Protein AF-A0A1J5SMT1-F1 (afdb_monomer_lite)

Structure (mmCIF, N/CA/C/O backbone):
data_AF-A0A1J5SMT1-F1
#
_entry.id   AF-A0A1J5SMT1-F1
#
loop_
_atom_site.group_PDB
_atom_site.id
_atom_site.type_symbol
_atom_site.label_atom_id
_atom_site.label_alt_id
_atom_site.label_comp_id
_atom_site.label_asym_id
_atom_site.label_entity_id
_atom_site.label_seq_id
_atom_site.pdbx_PDB_ins_code
_atom_site.Cartn_x
_atom_site.Cartn_y
_atom_site.Cartn_z
_atom_site.occupancy
_atom_site.B_iso_or_equiv
_atom_site.auth_seq_id
_atom_site.auth_comp_id
_atom_site.auth_asym_id
_atom_site.auth_atom_id
_atom_site.pdbx_PDB_model_num
ATOM 1 N N . MET A 1 1 ? -8.846 51.492 -45.172 1.00 43.94 1 MET A N 1
ATOM 2 C CA . MET A 1 1 ? -7.908 50.433 -44.740 1.00 43.94 1 MET A CA 1
ATOM 3 C C . MET A 1 1 ? -8.032 50.284 -43.232 1.00 43.94 1 MET A C 1
ATOM 5 O O . MET A 1 1 ? -7.518 51.117 -42.501 1.00 43.94 1 MET A O 1
ATOM 9 N N . THR A 1 2 ? -8.807 49.305 -42.769 1.00 43.41 2 THR A N 1
ATOM 10 C CA . THR A 1 2 ? -9.144 49.118 -41.347 1.00 43.41 2 THR A CA 1
ATOM 11 C C . THR A 1 2 ? -9.216 47.632 -41.024 1.00 43.41 2 THR A C 1
ATOM 13 O O . THR A 1 2 ? -10.142 46.964 -41.466 1.00 43.41 2 THR A O 1
ATOM 16 N N . THR A 1 3 ? -8.277 47.146 -40.218 1.00 44.75 3 THR A N 1
ATOM 17 C CA . THR A 1 3 ? -8.305 45.845 -39.518 1.00 44.75 3 THR A CA 1
ATOM 18 C C . THR A 1 3 ? -7.345 45.996 -38.339 1.00 44.75 3 THR A C 1
ATOM 20 O O . THR A 1 3 ? -6.135 46.023 -38.525 1.00 44.75 3 THR A O 1
ATOM 23 N N . ASN A 1 4 ? -7.793 46.505 -37.195 1.00 38.06 4 ASN A N 1
ATOM 24 C CA . ASN A 1 4 ? -8.598 45.891 -36.134 1.00 38.06 4 ASN A CA 1
ATOM 25 C C . ASN A 1 4 ? -7.879 44.742 -35.398 1.00 38.06 4 ASN A C 1
ATOM 27 O O . ASN A 1 4 ? -7.573 43.691 -35.951 1.00 38.06 4 ASN A O 1
ATOM 31 N N . ARG A 1 5 ? -7.591 45.023 -34.125 1.00 43.66 5 ARG A N 1
ATOM 32 C CA . ARG A 1 5 ? -6.712 44.318 -33.189 1.00 43.66 5 ARG A CA 1
ATOM 33 C C . ARG A 1 5 ? -7.574 43.415 -32.310 1.00 43.66 5 ARG A C 1
ATOM 35 O O . ARG A 1 5 ? -8.247 43.919 -31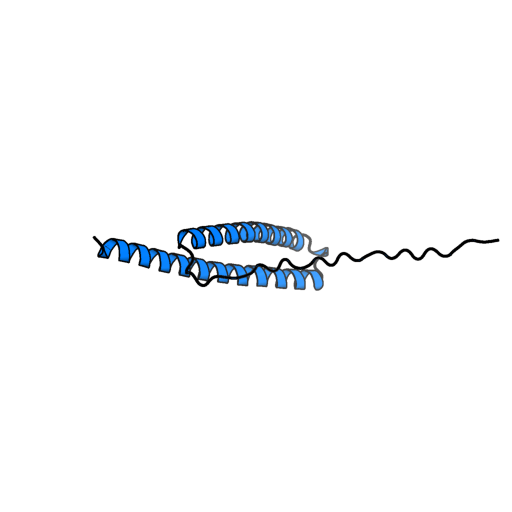.416 1.00 43.66 5 ARG A O 1
ATOM 42 N N . GLN A 1 6 ? -7.542 42.101 -32.515 1.00 47.12 6 GLN A N 1
ATOM 43 C CA . GLN A 1 6 ? -8.203 41.155 -31.611 1.00 47.12 6 GLN A CA 1
ATOM 44 C C . GLN A 1 6 ? -7.212 40.639 -30.563 1.00 47.12 6 GLN A C 1
ATOM 46 O O . GLN A 1 6 ? -6.347 39.810 -30.827 1.00 47.12 6 GLN A O 1
ATOM 51 N N . LYS A 1 7 ? -7.348 41.174 -29.345 1.00 48.06 7 LYS A N 1
ATOM 52 C CA . LYS A 1 7 ? -6.827 40.577 -28.113 1.00 48.06 7 LYS A CA 1
ATOM 53 C C . LYS A 1 7 ? -7.754 39.421 -27.732 1.00 48.06 7 LYS A C 1
ATOM 55 O O . LYS A 1 7 ? -8.889 39.668 -27.340 1.00 48.06 7 LYS A O 1
ATOM 60 N N . THR A 1 8 ? -7.283 38.182 -27.802 1.00 43.62 8 THR A N 1
ATOM 61 C CA . THR A 1 8 ? -7.989 37.030 -27.224 1.00 43.62 8 THR A CA 1
ATOM 62 C C . THR A 1 8 ? -7.467 36.766 -25.815 1.00 43.62 8 THR A C 1
ATOM 64 O O . THR A 1 8 ? -6.395 36.198 -25.612 1.00 43.62 8 THR A O 1
ATOM 67 N N . THR A 1 9 ? -8.234 37.208 -24.826 1.00 41.91 9 THR A N 1
ATOM 68 C CA . THR A 1 9 ? -8.092 36.881 -23.407 1.00 41.91 9 THR A CA 1
ATOM 69 C C . THR A 1 9 ? -8.567 35.446 -23.159 1.00 41.91 9 THR A C 1
ATOM 71 O O . THR A 1 9 ? -9.764 35.174 -23.112 1.00 41.91 9 THR A O 1
ATOM 74 N N . ARG A 1 10 ? -7.639 34.496 -22.976 1.00 37.69 10 ARG A N 1
ATOM 75 C CA . ARG A 1 10 ? -7.971 33.143 -22.501 1.00 37.69 10 ARG A CA 1
ATOM 76 C C . ARG A 1 10 ? -8.062 33.164 -20.976 1.00 37.69 10 ARG A C 1
ATOM 78 O O . ARG A 1 10 ? -7.045 33.196 -20.287 1.00 37.69 10 ARG A O 1
ATOM 85 N N . ALA A 1 11 ? -9.289 33.154 -20.464 1.00 42.28 11 ALA A N 1
ATOM 86 C CA . ALA A 1 11 ? -9.584 32.976 -19.049 1.00 42.28 11 ALA A CA 1
ATOM 87 C C . ALA A 1 11 ? -8.948 31.669 -18.536 1.00 42.28 11 ALA A C 1
ATOM 89 O O . ALA A 1 11 ? -9.334 30.572 -18.947 1.00 42.28 11 ALA A O 1
ATOM 90 N N . LYS A 1 12 ? -7.955 31.773 -17.645 1.00 45.09 12 LYS A N 1
ATOM 91 C CA . LYS A 1 12 ? -7.470 30.627 -16.869 1.00 45.09 12 LYS A CA 1
ATOM 92 C C . LYS A 1 12 ? -8.527 30.316 -15.811 1.00 45.09 12 LYS A C 1
ATOM 94 O O . LYS A 1 12 ? -8.683 31.064 -14.854 1.00 45.09 12 LYS A O 1
ATOM 99 N N . ARG A 1 13 ? -9.264 29.219 -16.016 1.00 39.97 13 ARG A N 1
ATOM 100 C CA . ARG A 1 13 ? -10.089 28.571 -14.990 1.00 39.97 13 ARG A CA 1
ATOM 101 C C . ARG A 1 13 ? -9.202 28.261 -13.785 1.00 39.97 13 ARG A C 1
ATOM 103 O O . ARG A 1 13 ? -8.373 27.358 -13.837 1.00 39.97 13 ARG A O 1
ATOM 110 N N . THR A 1 14 ? -9.381 29.011 -12.711 1.00 37.12 14 THR A N 1
ATOM 111 C CA . THR A 1 14 ? -8.890 28.665 -11.382 1.00 37.12 14 THR A CA 1
ATOM 112 C C . THR A 1 14 ? -9.691 27.452 -10.913 1.00 37.12 14 THR A C 1
ATOM 114 O O . THR A 1 14 ? -10.861 27.580 -10.555 1.00 37.12 14 THR A O 1
ATOM 117 N N . MET A 1 15 ? -9.096 26.256 -10.961 1.00 39.09 15 MET A N 1
ATOM 118 C CA . MET A 1 15 ? -9.628 25.118 -10.214 1.00 39.09 15 MET A CA 1
ATOM 119 C C . MET A 1 15 ? -9.440 25.434 -8.735 1.00 39.09 15 MET A C 1
ATOM 121 O O . MET A 1 15 ? -8.321 25.450 -8.227 1.00 39.09 15 MET A O 1
ATOM 125 N N . GLN A 1 16 ? -10.537 25.773 -8.063 1.00 42.06 16 GLN A N 1
ATOM 126 C CA . GLN A 1 16 ? -10.530 25.877 -6.615 1.00 42.06 16 GLN A CA 1
ATOM 127 C C . GLN A 1 16 ? -10.311 24.470 -6.045 1.00 42.06 16 GLN A C 1
ATOM 129 O O . GLN A 1 16 ? -11.060 23.563 -6.416 1.00 42.06 16 GLN A O 1
ATOM 134 N N . PRO A 1 17 ? -9.332 24.257 -5.151 1.00 40.75 17 PRO A N 1
ATOM 135 C CA . PRO A 1 17 ? -9.283 23.024 -4.391 1.00 40.75 17 PRO A CA 1
ATOM 136 C C . PRO A 1 17 ? -10.542 22.975 -3.528 1.00 40.75 17 PRO A C 1
ATOM 138 O O . PRO A 1 17 ? -10.808 23.877 -2.727 1.00 40.75 17 PRO A O 1
ATOM 141 N N . SER A 1 18 ? -11.349 21.939 -3.746 1.00 40.97 18 SER A N 1
ATOM 142 C CA . SER A 1 18 ? -12.524 21.627 -2.946 1.00 40.97 18 SER A CA 1
ATOM 143 C C . SER A 1 18 ? -12.105 21.555 -1.481 1.00 40.97 18 SER A C 1
ATOM 145 O O . SER A 1 18 ? -11.462 20.596 -1.051 1.00 40.97 18 SER A O 1
ATOM 147 N N . LYS A 1 19 ? -12.442 22.592 -0.712 1.00 41.97 19 LYS A N 1
ATOM 148 C CA . LYS A 1 19 ?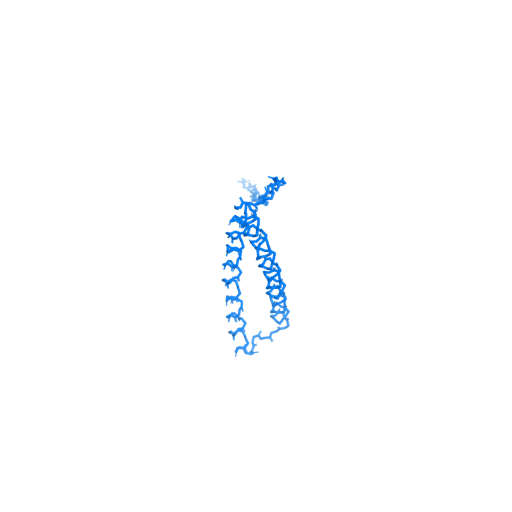 -12.270 22.609 0.738 1.00 41.97 19 LYS A CA 1
ATOM 149 C C . LYS A 1 19 ? -13.158 21.506 1.316 1.00 41.97 19 LYS A C 1
ATOM 151 O O . LYS A 1 19 ? -14.348 21.734 1.531 1.00 41.97 19 LYS A O 1
ATOM 156 N N . LYS A 1 20 ? -12.600 20.315 1.562 1.00 45.16 20 LYS A N 1
ATOM 157 C CA . LYS A 1 20 ? -13.224 19.337 2.459 1.00 45.16 20 LYS A CA 1
ATOM 158 C C . LYS A 1 20 ? -13.277 20.005 3.833 1.00 45.16 20 LYS A C 1
ATOM 160 O O . LYS A 1 20 ? -12.260 20.168 4.500 1.00 45.16 20 LYS A O 1
ATOM 165 N N . LYS A 1 21 ? -14.464 20.494 4.198 1.00 38.28 21 LYS A N 1
ATOM 166 C CA . LYS A 1 21 ? -14.776 20.969 5.546 1.00 38.28 21 LYS A CA 1
ATOM 167 C C . LYS A 1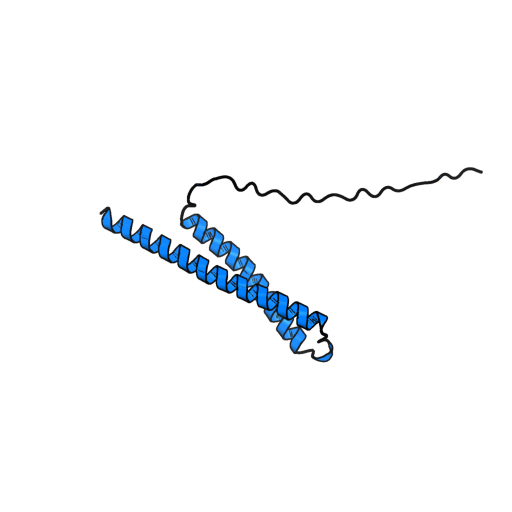 21 ? -14.584 19.789 6.494 1.00 38.28 21 LYS A C 1
ATOM 169 O O . LYS A 1 21 ? -15.418 18.892 6.515 1.00 38.28 21 LYS A O 1
ATOM 174 N N . PHE A 1 22 ? -13.502 19.789 7.262 1.00 51.09 22 PHE A N 1
ATOM 175 C CA . PHE A 1 22 ? -13.366 18.890 8.398 1.00 51.09 22 PHE A CA 1
ATOM 176 C C . PHE A 1 22 ? -14.116 19.526 9.570 1.00 51.09 22 PHE A C 1
ATOM 178 O O . PHE A 1 22 ? -13.602 20.404 10.257 1.00 51.09 22 PHE A O 1
ATOM 185 N N . VAL A 1 23 ? -15.386 19.155 9.722 1.00 42.97 23 VAL A N 1
ATOM 186 C CA . VAL A 1 23 ? -16.180 19.452 10.916 1.00 42.97 23 VAL A CA 1
ATOM 187 C C . VAL A 1 23 ? -16.892 18.170 11.313 1.00 42.97 23 VAL A C 1
ATOM 189 O O . VAL A 1 23 ? -17.908 17.825 10.724 1.00 42.97 23 VAL A O 1
ATOM 192 N N . SER A 1 24 ? -16.370 17.476 12.320 1.00 39.84 24 SER A N 1
ATOM 193 C CA . SER A 1 24 ? -17.036 17.354 13.621 1.00 39.84 24 SER A CA 1
ATOM 194 C C . SER A 1 24 ? -16.286 16.346 14.488 1.00 39.84 24 SER A C 1
ATOM 196 O O . SER A 1 24 ? -16.096 15.196 14.108 1.00 39.84 24 SER A O 1
ATOM 198 N N . THR A 1 25 ? -15.885 16.802 15.671 1.00 46.97 25 THR A N 1
ATOM 199 C CA . THR A 1 25 ? -15.344 16.023 16.783 1.00 46.97 25 THR A CA 1
ATOM 200 C C . THR A 1 25 ? -16.426 15.095 17.351 1.00 46.97 25 THR A C 1
ATOM 202 O O . THR A 1 25 ? -17.029 15.373 18.384 1.00 46.97 25 THR A O 1
ATOM 205 N N . LYS A 1 26 ? -16.701 13.996 16.652 1.00 48.09 26 LYS A N 1
ATOM 206 C CA . LYS A 1 26 ? -17.326 12.790 17.199 1.00 48.09 26 LYS A CA 1
ATOM 207 C C . LYS A 1 26 ? -16.446 11.626 16.770 1.00 48.09 26 LYS A C 1
ATOM 209 O O . LYS A 1 26 ? -16.089 11.560 15.598 1.00 48.09 26 LYS A O 1
ATOM 214 N N . ALA A 1 27 ? -16.070 10.764 17.717 1.00 60.94 27 ALA A N 1
ATOM 215 C CA . ALA A 1 27 ? -15.405 9.505 17.396 1.00 60.94 27 ALA A CA 1
ATOM 216 C C . ALA A 1 27 ? -16.220 8.811 16.297 1.00 60.94 27 ALA A C 1
ATOM 218 O O . ALA A 1 27 ? -17.440 8.668 16.446 1.00 60.94 27 ALA A O 1
ATOM 219 N N . GLN A 1 28 ? -15.584 8.498 15.166 1.00 71.44 28 GLN A N 1
ATOM 220 C CA . GLN A 1 28 ? -16.277 7.783 14.106 1.00 71.44 28 GLN A CA 1
ATOM 221 C C . GLN A 1 28 ? -16.654 6.399 14.649 1.00 71.44 28 GLN A C 1
ATOM 223 O O . GLN A 1 28 ? -15.904 5.810 15.429 1.00 71.44 28 GLN A O 1
ATOM 228 N N . PRO A 1 29 ? -17.836 5.870 14.304 1.00 87.81 29 PRO A N 1
ATOM 229 C CA . PRO A 1 29 ? -18.138 4.476 14.575 1.00 87.81 29 PRO A CA 1
ATOM 230 C C . PRO A 1 29 ? -17.016 3.587 14.029 1.00 87.81 29 PRO A C 1
ATOM 232 O O . PRO A 1 29 ? -16.593 3.761 12.891 1.00 87.81 29 PRO A O 1
ATOM 235 N N . LEU A 1 30 ? -16.576 2.595 14.808 1.00 89.62 30 LEU A N 1
ATOM 236 C CA . LEU A 1 30 ? -15.499 1.672 14.416 1.00 89.62 30 LEU A CA 1
ATOM 237 C C . LEU A 1 30 ? -15.727 1.023 13.036 1.00 89.62 30 LEU A C 1
ATOM 239 O O . LEU A 1 30 ? -14.780 0.731 12.313 1.00 89.62 30 LEU A O 1
ATOM 243 N N . ALA A 1 31 ? -16.990 0.798 12.664 1.00 90.62 31 ALA A N 1
ATOM 244 C CA . ALA A 1 31 ? -17.358 0.290 11.346 1.00 90.62 31 ALA A CA 1
ATOM 245 C C . ALA A 1 31 ? -17.011 1.272 10.212 1.00 90.62 31 ALA A C 1
ATOM 247 O O . ALA A 1 31 ? -16.519 0.843 9.173 1.00 90.62 31 ALA A O 1
ATOM 248 N N . ASP A 1 32 ? -17.217 2.573 10.423 1.00 92.94 32 ASP A N 1
ATOM 249 C CA . ASP A 1 32 ? -16.882 3.610 9.445 1.00 92.94 32 ASP A CA 1
ATOM 250 C C . ASP A 1 32 ? -15.361 3.765 9.321 1.00 92.94 32 ASP A C 1
ATOM 252 O O . ASP A 1 32 ? -14.848 3.940 8.218 1.00 92.94 32 ASP A O 1
ATOM 256 N N . GLU A 1 33 ? -14.626 3.643 10.432 1.00 93.50 33 GLU A N 1
ATOM 257 C CA . GLU A 1 33 ? -13.156 3.639 10.423 1.00 93.50 33 GLU A CA 1
ATOM 258 C C . GLU A 1 33 ? -12.593 2.437 9.654 1.00 93.50 33 GLU A C 1
ATOM 260 O O . GLU A 1 33 ? -11.673 2.591 8.853 1.00 93.50 33 GLU A O 1
ATOM 265 N N . LEU A 1 34 ? -13.173 1.246 9.845 1.00 94.50 34 LEU A N 1
ATOM 266 C CA . LEU A 1 34 ? -12.820 0.039 9.093 1.00 94.50 34 LEU A CA 1
ATOM 267 C C . LEU A 1 34 ? -13.096 0.186 7.594 1.00 94.50 34 LEU A C 1
ATOM 269 O O . LEU A 1 34 ? -12.253 -0.192 6.782 1.00 94.50 34 LEU A O 1
ATOM 273 N N . LEU A 1 35 ? -14.261 0.729 7.229 1.00 95.38 35 LEU A N 1
ATOM 274 C CA . LEU A 1 35 ? -14.614 0.975 5.830 1.00 95.38 35 LEU A CA 1
ATOM 275 C C . LEU A 1 35 ? -13.648 1.972 5.191 1.00 95.38 35 LEU A C 1
ATOM 277 O O . LEU A 1 35 ? -13.099 1.686 4.131 1.00 95.38 35 LEU A O 1
ATOM 281 N N . GLN A 1 36 ? -13.358 3.085 5.869 1.00 95.50 36 GLN A N 1
ATOM 282 C CA . GLN A 1 36 ? -12.403 4.071 5.369 1.00 95.50 36 GLN A CA 1
ATOM 283 C C . GLN A 1 36 ? -10.998 3.479 5.225 1.00 95.50 36 GLN A C 1
ATOM 285 O O . GLN A 1 36 ? -10.328 3.735 4.229 1.00 95.50 36 GLN A O 1
ATOM 290 N N . LEU A 1 37 ? -10.546 2.680 6.196 1.00 96.56 37 LEU A N 1
ATOM 291 C CA . LEU A 1 37 ? -9.248 2.010 6.133 1.00 96.56 37 LEU A CA 1
ATOM 292 C C . LEU A 1 37 ? -9.170 1.047 4.942 1.00 96.56 37 LEU A C 1
ATOM 294 O O . LEU A 1 37 ? -8.136 0.977 4.278 1.00 96.56 37 LEU A O 1
ATOM 298 N N . ASN A 1 38 ? -10.255 0.324 4.663 1.00 97.06 38 ASN A N 1
ATOM 299 C CA . ASN A 1 38 ? -10.350 -0.570 3.516 1.00 97.06 38 ASN A CA 1
ATOM 300 C C . ASN A 1 38 ? -10.322 0.194 2.184 1.00 97.06 38 ASN A C 1
ATOM 302 O O . ASN A 1 38 ? -9.579 -0.193 1.285 1.00 97.06 38 ASN A O 1
ATOM 306 N N . ASP A 1 39 ? -11.082 1.283 2.070 1.00 96.94 39 ASP A N 1
ATOM 307 C CA . ASP A 1 39 ? -11.110 2.120 0.866 1.00 96.94 39 ASP A CA 1
ATOM 308 C C . ASP A 1 39 ? -9.733 2.746 0.597 1.00 96.94 39 ASP A C 1
ATOM 310 O O . ASP A 1 39 ? -9.207 2.663 -0.516 1.00 96.94 39 ASP A O 1
ATOM 314 N N . ASP A 1 40 ? -9.100 3.292 1.640 1.00 96.75 40 ASP A N 1
ATOM 315 C CA . ASP A 1 40 ? -7.739 3.823 1.576 1.00 96.75 40 ASP A CA 1
ATOM 316 C C . ASP A 1 40 ? -6.739 2.738 1.142 1.00 96.75 40 ASP A C 1
ATOM 318 O O . ASP A 1 40 ? -5.818 3.014 0.364 1.00 96.75 40 ASP A O 1
ATOM 322 N N . PHE A 1 41 ? -6.876 1.516 1.670 1.00 97.00 41 PHE A N 1
ATOM 323 C CA . PHE A 1 41 ? -5.992 0.399 1.340 1.00 97.00 41 PHE A CA 1
ATOM 324 C C . PHE A 1 41 ? -6.176 -0.069 -0.103 1.00 97.00 41 PHE A C 1
ATOM 326 O O . PHE A 1 41 ? -5.180 -0.367 -0.760 1.00 97.00 41 PHE A O 1
ATOM 333 N N . ALA A 1 42 ? -7.408 -0.094 -0.614 1.00 96.94 42 ALA A N 1
ATOM 334 C CA . ALA A 1 42 ? -7.684 -0.434 -2.005 1.00 96.94 42 ALA A CA 1
ATOM 335 C C . ALA A 1 42 ? -6.987 0.547 -2.964 1.00 96.94 42 ALA A C 1
ATOM 337 O O . ALA A 1 42 ? -6.231 0.117 -3.834 1.00 96.94 42 ALA A O 1
ATOM 338 N N . GLU A 1 43 ? -7.134 1.859 -2.734 1.00 95.81 43 GLU A N 1
ATOM 339 C CA . GLU A 1 43 ? -6.451 2.889 -3.533 1.00 95.81 43 GLU A CA 1
ATOM 340 C C . GLU A 1 43 ? -4.922 2.736 -3.467 1.00 95.81 43 GLU A C 1
ATOM 342 O O . GLU A 1 43 ? -4.222 2.792 -4.482 1.00 95.81 43 GLU A O 1
ATOM 347 N N . PHE A 1 44 ? -4.384 2.508 -2.267 1.00 96.81 44 PHE A N 1
ATOM 348 C CA . PHE A 1 44 ? -2.955 2.270 -2.093 1.00 96.81 44 PHE A CA 1
ATOM 349 C C . PHE A 1 44 ? -2.478 1.010 -2.818 1.00 96.81 44 PHE A C 1
ATOM 351 O O . PHE A 1 44 ? -1.418 1.046 -3.442 1.00 96.81 44 PHE A O 1
ATOM 358 N N . SER A 1 45 ? -3.234 -0.084 -2.739 1.00 96.88 45 SER A N 1
ATOM 359 C CA . SER A 1 45 ? -2.893 -1.360 -3.363 1.00 96.88 45 SER A CA 1
ATOM 360 C C . SER A 1 45 ? -2.747 -1.196 -4.873 1.00 96.88 45 SER A C 1
ATOM 362 O O . SER A 1 45 ? -1.713 -1.578 -5.426 1.00 96.88 45 SER A O 1
ATOM 364 N N . ASP A 1 46 ? -3.706 -0.536 -5.521 1.00 97.19 46 ASP A N 1
ATOM 365 C CA . ASP A 1 46 ? -3.670 -0.276 -6.962 1.00 97.19 46 ASP A CA 1
ATOM 366 C C . ASP A 1 46 ? -2.449 0.565 -7.358 1.00 97.19 46 ASP A C 1
ATOM 368 O O . ASP A 1 46 ? -1.692 0.207 -8.267 1.00 97.19 46 ASP A O 1
ATOM 372 N N . MET A 1 47 ? -2.195 1.649 -6.619 1.00 95.75 47 MET A N 1
ATOM 373 C CA . MET A 1 47 ? -1.026 2.501 -6.850 1.00 95.75 47 MET A CA 1
ATOM 374 C C . MET A 1 47 ? 0.292 1.760 -6.608 1.00 95.75 47 MET A C 1
ATOM 376 O O . MET A 1 47 ? 1.263 1.966 -7.337 1.00 95.75 47 MET A O 1
ATOM 380 N N . SER A 1 48 ? 0.338 0.882 -5.607 1.00 97.50 48 SER A N 1
ATOM 381 C CA . SER A 1 48 ? 1.521 0.086 -5.287 1.00 97.50 48 SER A CA 1
ATOM 382 C C . SER A 1 48 ? 1.837 -0.927 -6.383 1.00 97.50 48 SER A C 1
ATOM 384 O O . SER A 1 48 ? 2.986 -1.016 -6.813 1.00 97.50 48 SER A O 1
ATOM 386 N N . ALA A 1 49 ? 0.821 -1.618 -6.905 1.00 97.25 49 ALA A N 1
ATOM 387 C CA . ALA A 1 49 ? 0.975 -2.565 -7.998 1.00 97.25 49 ALA A CA 1
ATOM 388 C C . ALA A 1 49 ? 1.452 -1.859 -9.272 1.00 97.25 49 ALA A C 1
ATOM 390 O O . ALA A 1 49 ? 2.391 -2.326 -9.921 1.00 97.25 49 ALA A O 1
ATOM 391 N N . PHE A 1 50 ? 0.866 -0.698 -9.588 1.00 96.88 50 PHE A N 1
ATOM 392 C CA . PHE A 1 50 ? 1.290 0.123 -10.718 1.00 96.88 50 PHE A CA 1
ATOM 393 C C . PHE A 1 50 ? 2.764 0.535 -10.609 1.00 96.88 50 PHE A C 1
ATOM 395 O O . PHE A 1 50 ? 3.528 0.316 -11.550 1.00 96.88 50 PHE A O 1
ATOM 402 N N . LEU A 1 51 ? 3.182 1.091 -9.466 1.00 96.38 51 LEU A N 1
ATOM 403 C CA . LEU A 1 51 ? 4.562 1.543 -9.263 1.00 96.38 51 LEU A CA 1
ATOM 404 C C . LEU A 1 51 ? 5.558 0.380 -9.309 1.00 96.38 51 LEU A C 1
ATOM 406 O O . LEU A 1 51 ? 6.585 0.487 -9.974 1.00 96.38 51 LEU A O 1
ATOM 410 N N . CYS A 1 52 ? 5.244 -0.746 -8.666 1.00 95.69 52 CYS A N 1
ATOM 411 C CA . CYS A 1 52 ? 6.084 -1.941 -8.710 1.00 95.69 52 CYS A CA 1
ATOM 412 C C . CYS A 1 52 ? 6.249 -2.471 -10.140 1.00 95.69 52 CYS A C 1
ATOM 414 O O . CYS A 1 52 ? 7.365 -2.791 -10.547 1.00 95.69 52 CYS A O 1
ATOM 416 N N . ASN A 1 53 ? 5.168 -2.516 -10.924 1.00 95.38 53 ASN A N 1
ATOM 417 C CA . ASN A 1 53 ? 5.231 -2.926 -12.325 1.00 95.38 53 ASN A CA 1
ATOM 418 C C . ASN A 1 53 ? 6.051 -1.938 -13.173 1.00 95.38 53 ASN A C 1
ATOM 420 O O . ASN A 1 53 ? 6.905 -2.352 -13.954 1.00 95.38 53 ASN A O 1
ATOM 424 N N . ALA A 1 54 ? 5.846 -0.632 -12.983 1.00 92.31 54 ALA A N 1
ATOM 425 C CA . ALA A 1 54 ? 6.606 0.403 -13.678 1.00 92.31 54 ALA A CA 1
ATOM 426 C C . ALA A 1 54 ? 8.110 0.322 -13.369 1.00 92.31 54 ALA A C 1
ATOM 428 O O . ALA A 1 54 ? 8.930 0.457 -14.278 1.00 92.31 54 ALA A O 1
ATOM 429 N N . PHE A 1 55 ? 8.485 0.045 -12.116 1.00 92.44 55 PHE A N 1
ATOM 430 C CA . PHE A 1 55 ? 9.882 -0.171 -11.740 1.00 92.44 55 PHE A CA 1
ATOM 431 C C . PHE A 1 55 ? 10.451 -1.451 -12.334 1.00 92.44 55 PHE A C 1
ATOM 433 O O . PHE A 1 55 ? 11.573 -1.421 -12.826 1.00 92.44 55 PHE A O 1
ATOM 440 N N . ALA A 1 56 ? 9.697 -2.551 -12.333 1.00 91.56 56 ALA A N 1
ATOM 441 C CA . ALA A 1 56 ? 10.152 -3.806 -12.922 1.00 91.56 56 ALA A CA 1
ATOM 442 C C . ALA A 1 56 ? 10.467 -3.654 -14.420 1.00 91.56 56 ALA A C 1
ATOM 444 O O . ALA A 1 56 ? 11.515 -4.113 -14.869 1.00 91.56 56 ALA A O 1
ATOM 445 N N . ILE A 1 57 ? 9.605 -2.958 -15.170 1.00 90.31 57 ILE A N 1
ATOM 446 C CA . ILE A 1 57 ? 9.822 -2.665 -16.595 1.00 90.31 57 ILE A CA 1
ATOM 447 C C . ILE A 1 57 ? 11.037 -1.746 -16.773 1.00 90.31 57 ILE A C 1
ATOM 449 O O . ILE A 1 57 ? 11.957 -2.071 -17.517 1.00 90.31 57 ILE A O 1
ATOM 453 N N . THR A 1 58 ? 11.081 -0.635 -16.033 1.00 88.12 58 THR A N 1
ATOM 454 C CA . THR A 1 58 ? 12.178 0.345 -16.123 1.00 88.12 58 THR A CA 1
ATOM 455 C C . THR A 1 58 ? 13.542 -0.268 -15.792 1.00 88.12 58 THR A C 1
ATOM 457 O O . THR A 1 58 ? 14.533 0.045 -16.441 1.00 88.12 58 THR A O 1
ATOM 460 N N . LEU A 1 59 ? 13.616 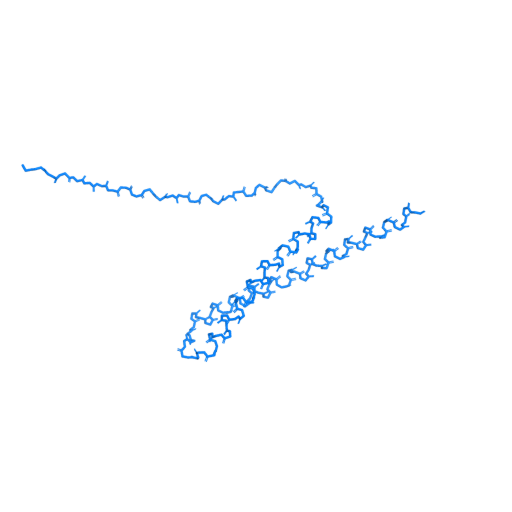-1.141 -14.782 1.00 85.06 59 LEU A N 1
ATOM 461 C CA . LEU A 1 59 ? 14.863 -1.798 -14.378 1.00 85.06 59 LEU A CA 1
ATOM 462 C C . LEU A 1 59 ? 15.301 -2.896 -15.357 1.00 85.06 59 LEU A C 1
ATOM 464 O O . LEU A 1 59 ? 16.491 -3.191 -15.434 1.00 85.06 59 LEU A O 1
ATOM 468 N N . ALA A 1 60 ? 14.370 -3.499 -16.102 1.00 85.94 60 ALA A N 1
ATOM 469 C CA . ALA A 1 60 ? 14.704 -4.453 -17.157 1.00 85.94 60 ALA A CA 1
ATOM 470 C C . ALA A 1 60 ? 15.330 -3.758 -18.382 1.00 85.94 60 ALA A C 1
ATOM 472 O O . ALA A 1 60 ? 16.210 -4.321 -19.032 1.00 85.94 60 ALA A O 1
ATOM 473 N N . GLU A 1 61 ? 14.925 -2.519 -18.671 1.00 81.06 61 GLU A N 1
ATOM 474 C CA . GLU A 1 61 ? 15.414 -1.710 -19.793 1.00 81.06 61 GLU A CA 1
ATOM 475 C C . GLU A 1 61 ? 16.543 -0.764 -19.348 1.00 81.06 61 GLU A C 1
ATOM 477 O O . GLU A 1 61 ? 16.407 0.460 -19.313 1.00 81.06 61 GLU A O 1
ATOM 482 N N . HIS A 1 62 ? 17.697 -1.351 -19.008 1.00 69.75 62 HIS A N 1
ATOM 483 C CA . HIS A 1 62 ? 18.845 -0.660 -18.401 1.00 69.75 62 HIS A CA 1
ATOM 484 C C . HIS A 1 62 ? 19.353 0.587 -19.157 1.00 69.75 62 HIS A C 1
ATOM 486 O O . HIS A 1 62 ? 19.977 1.450 -18.542 1.00 69.75 62 HIS A O 1
ATOM 492 N N . GLU A 1 63 ? 19.085 0.706 -20.461 1.00 74.25 63 GLU A N 1
ATOM 493 C CA . GLU A 1 63 ? 19.500 1.845 -21.296 1.00 74.25 63 GLU A CA 1
ATOM 494 C C . GLU A 1 63 ? 18.792 3.165 -20.939 1.00 74.25 63 GLU A C 1
ATOM 496 O O . GLU A 1 63 ? 19.286 4.239 -21.277 1.00 74.25 63 GLU A O 1
ATOM 501 N N . TRP A 1 64 ? 17.654 3.107 -20.238 1.00 74.00 64 TRP A N 1
ATOM 502 C CA . TRP A 1 64 ? 16.825 4.281 -19.945 1.00 74.00 64 TRP A CA 1
ATOM 503 C C . TRP A 1 64 ? 17.114 4.877 -18.565 1.00 74.00 64 TRP A C 1
ATOM 505 O O . TRP A 1 64 ? 16.696 6.000 -18.285 1.00 74.00 64 TRP A O 1
ATOM 515 N N . LEU A 1 65 ? 17.846 4.163 -17.703 1.00 85.25 65 LEU A N 1
ATOM 516 C CA . LEU A 1 65 ? 18.157 4.585 -16.337 1.00 85.25 65 LEU A CA 1
ATOM 517 C C . LEU A 1 65 ? 19.094 5.798 -16.327 1.00 85.25 65 LEU A C 1
ATOM 519 O O . LEU A 1 65 ? 20.314 5.677 -16.407 1.00 85.25 65 LEU A O 1
ATOM 523 N N . ASN A 1 66 ? 18.504 6.978 -16.172 1.00 88.50 66 ASN A N 1
ATOM 524 C CA . ASN A 1 66 ? 19.211 8.216 -15.869 1.00 88.50 66 ASN A CA 1
ATOM 525 C C . ASN A 1 66 ? 18.934 8.664 -14.421 1.00 88.50 66 ASN A C 1
ATOM 527 O O . ASN A 1 66 ? 18.050 8.137 -13.740 1.00 88.50 66 ASN A O 1
ATOM 531 N N . GLU A 1 67 ? 19.683 9.662 -13.949 1.00 90.94 67 GLU A N 1
ATOM 532 C CA . GLU A 1 67 ? 19.567 10.176 -12.576 1.00 90.94 67 GLU A CA 1
ATOM 533 C C . GLU A 1 67 ? 18.166 10.703 -12.231 1.00 90.94 67 GLU A C 1
ATOM 535 O O . GLU A 1 67 ? 17.719 10.578 -11.090 1.00 90.94 67 GLU A O 1
ATOM 540 N N . GLU A 1 68 ? 17.433 11.257 -13.200 1.00 90.94 68 GLU A N 1
ATOM 541 C CA . GLU A 1 68 ? 16.067 11.737 -12.971 1.00 90.94 68 GLU A CA 1
ATOM 542 C C . GLU A 1 68 ? 15.117 10.571 -12.684 1.00 90.94 68 GLU A C 1
ATOM 544 O O . GLU A 1 68 ? 14.337 10.625 -11.729 1.00 90.94 68 GLU A O 1
ATOM 549 N N . ILE A 1 69 ? 15.225 9.487 -13.456 1.00 90.75 69 ILE A N 1
ATOM 550 C CA . ILE A 1 69 ? 14.439 8.267 -13.251 1.00 90.75 69 ILE A CA 1
ATOM 551 C C . ILE A 1 69 ? 14.797 7.613 -11.916 1.00 90.75 69 ILE A C 1
ATOM 553 O O . ILE A 1 69 ? 13.899 7.235 -11.162 1.00 90.75 69 ILE A O 1
ATOM 557 N N . ILE A 1 70 ? 16.086 7.529 -11.576 1.00 91.50 70 ILE A N 1
ATOM 558 C CA . ILE A 1 70 ? 16.547 6.977 -10.292 1.00 91.50 70 ILE A CA 1
ATOM 559 C C . ILE A 1 70 ? 16.006 7.808 -9.119 1.00 91.50 70 ILE A C 1
ATOM 561 O O . ILE A 1 70 ? 15.499 7.255 -8.137 1.00 91.50 70 ILE A O 1
ATOM 565 N N . SER A 1 71 ? 16.065 9.137 -9.223 1.00 94.06 71 SER A N 1
ATOM 566 C CA . SER A 1 71 ? 15.521 10.055 -8.220 1.00 94.06 71 SER A CA 1
ATOM 567 C C . SER A 1 71 ? 14.006 9.885 -8.061 1.00 94.06 71 SER A C 1
ATOM 569 O O . SER A 1 71 ? 13.511 9.727 -6.940 1.00 94.06 71 SER A O 1
ATOM 571 N N . GLY A 1 72 ? 13.269 9.818 -9.173 1.00 94.06 72 GLY A N 1
ATOM 572 C CA . GLY A 1 72 ? 11.829 9.556 -9.179 1.00 94.06 72 GLY A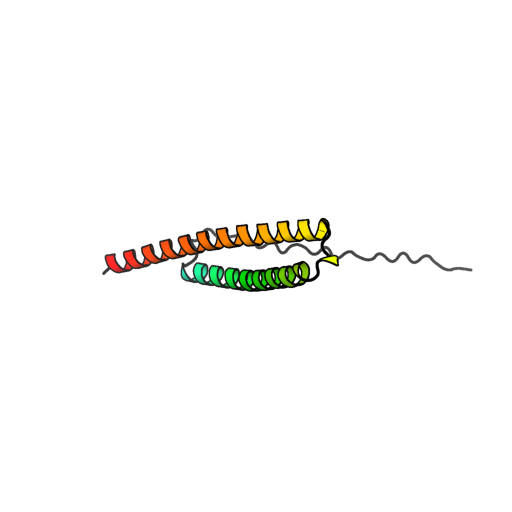 CA 1
ATOM 573 C C . GLY A 1 72 ? 11.476 8.215 -8.533 1.00 94.06 72 GLY A C 1
ATOM 574 O O . GLY A 1 72 ? 10.622 8.161 -7.645 1.00 94.06 72 GLY A O 1
ATOM 575 N N . ALA A 1 73 ? 12.192 7.146 -8.892 1.00 93.25 73 ALA A N 1
ATOM 576 C CA . ALA A 1 73 ? 12.007 5.821 -8.309 1.00 93.25 73 ALA A CA 1
ATOM 577 C C . ALA A 1 73 ? 12.247 5.823 -6.794 1.00 93.25 73 ALA A C 1
ATOM 579 O O . ALA A 1 73 ? 11.476 5.220 -6.043 1.00 93.25 73 ALA A O 1
ATOM 580 N N . ARG A 1 74 ? 13.259 6.558 -6.316 1.00 95.06 74 ARG A N 1
ATOM 581 C CA . ARG A 1 74 ? 13.519 6.728 -4.881 1.00 95.06 74 ARG A CA 1
ATOM 582 C C . ARG A 1 74 ? 12.385 7.477 -4.177 1.00 95.06 74 ARG A C 1
ATOM 584 O O . ARG A 1 74 ? 11.957 7.040 -3.112 1.00 95.06 74 ARG A O 1
ATOM 591 N N . ILE A 1 75 ? 11.876 8.570 -4.749 1.00 96.62 75 ILE A N 1
ATOM 592 C CA . ILE A 1 75 ? 10.754 9.336 -4.174 1.00 96.62 75 ILE A CA 1
ATOM 593 C C . ILE A 1 75 ? 9.508 8.454 -4.052 1.00 96.62 75 ILE A C 1
ATOM 595 O O . ILE A 1 75 ? 8.905 8.373 -2.982 1.00 96.62 75 ILE A O 1
ATOM 599 N N . CYS A 1 76 ? 9.150 7.757 -5.127 1.00 96.69 76 CYS A N 1
ATOM 600 C CA . CYS A 1 76 ? 8.003 6.857 -5.153 1.00 96.69 76 CYS A CA 1
ATOM 601 C C . CYS A 1 76 ? 8.180 5.672 -4.187 1.00 96.69 76 CYS A C 1
ATOM 603 O O . CYS A 1 76 ? 7.248 5.335 -3.461 1.00 96.69 76 CYS A O 1
ATOM 605 N N . SER A 1 77 ? 9.381 5.092 -4.096 1.00 96.75 77 SER A N 1
ATOM 606 C CA . SER A 1 77 ? 9.685 4.023 -3.132 1.00 96.75 77 SER A CA 1
ATOM 607 C C . SER A 1 77 ? 9.575 4.503 -1.682 1.00 96.75 77 SER A C 1
ATOM 609 O O . SER A 1 77 ? 9.005 3.811 -0.840 1.00 96.75 77 SER A O 1
ATOM 611 N N . ASN A 1 78 ? 10.052 5.716 -1.388 1.00 97.44 78 ASN A N 1
ATOM 612 C CA . ASN A 1 78 ? 9.892 6.330 -0.071 1.00 97.44 78 ASN A CA 1
ATOM 613 C C . ASN A 1 78 ? 8.415 6.564 0.263 1.00 97.44 78 ASN A C 1
ATOM 615 O O . ASN A 1 78 ? 7.990 6.281 1.382 1.00 97.44 78 ASN A O 1
ATOM 619 N N . TRP A 1 79 ? 7.619 7.035 -0.702 1.00 97.19 79 TRP A N 1
ATOM 620 C CA . TRP A 1 79 ? 6.176 7.198 -0.524 1.00 97.19 79 TRP A CA 1
ATOM 621 C C . TRP A 1 79 ? 5.484 5.861 -0.223 1.00 97.19 79 TRP A C 1
ATOM 623 O O . TRP A 1 79 ? 4.712 5.787 0.736 1.00 97.19 79 TRP A O 1
ATOM 633 N N . LEU A 1 80 ? 5.812 4.796 -0.968 1.00 97.62 80 LEU A N 1
ATOM 634 C CA . LEU A 1 80 ? 5.298 3.444 -0.719 1.00 97.62 80 LEU A CA 1
ATOM 635 C C . LEU A 1 80 ? 5.635 2.967 0.694 1.00 97.62 80 LEU A C 1
ATOM 637 O O . LEU A 1 80 ? 4.754 2.489 1.413 1.00 97.62 80 LEU A O 1
ATOM 641 N N . TYR A 1 81 ? 6.887 3.141 1.116 1.00 97.69 81 TYR A N 1
ATOM 642 C CA . TYR A 1 81 ? 7.334 2.773 2.455 1.00 97.69 81 TYR A CA 1
ATOM 643 C C . TYR A 1 81 ? 6.564 3.537 3.538 1.00 97.69 81 TYR A C 1
ATOM 645 O O . TYR A 1 81 ? 5.956 2.925 4.417 1.00 97.69 81 TYR A O 1
ATOM 653 N N . SER A 1 82 ? 6.519 4.870 3.454 1.00 97.56 82 SER A N 1
ATOM 654 C CA . SER A 1 82 ? 5.813 5.700 4.432 1.00 97.56 82 SER A CA 1
ATOM 655 C C . SER A 1 82 ? 4.326 5.360 4.513 1.00 97.56 82 SER A C 1
ATOM 657 O O . SER A 1 82 ? 3.775 5.277 5.612 1.00 97.56 82 SER A O 1
ATOM 659 N N . ARG A 1 83 ? 3.670 5.128 3.370 1.00 97.44 83 ARG A N 1
ATOM 660 C CA . ARG A 1 83 ? 2.251 4.765 3.336 1.00 97.44 83 ARG A CA 1
ATOM 661 C C . ARG A 1 83 ? 2.012 3.370 3.924 1.00 97.44 83 ARG A C 1
ATOM 663 O O . ARG A 1 83 ? 1.084 3.213 4.710 1.00 97.44 83 ARG A O 1
ATOM 670 N N . THR A 1 84 ? 2.889 2.405 3.647 1.00 97.69 84 THR A N 1
ATOM 671 C CA . THR A 1 84 ? 2.850 1.059 4.251 1.00 97.69 84 THR A CA 1
ATOM 672 C C . THR A 1 84 ? 2.992 1.121 5.773 1.00 97.69 84 THR A C 1
ATOM 674 O O . THR A 1 84 ? 2.223 0.489 6.498 1.00 97.69 84 THR A O 1
ATOM 677 N N . CYS A 1 85 ? 3.944 1.911 6.282 1.00 97.94 85 CYS A N 1
ATOM 678 C CA . CYS A 1 85 ? 4.105 2.124 7.720 1.00 97.94 85 CYS A CA 1
ATOM 679 C C . CYS A 1 85 ? 2.838 2.706 8.348 1.00 97.94 85 CYS A C 1
ATOM 681 O O . CYS A 1 85 ? 2.393 2.201 9.377 1.00 97.94 85 CYS A O 1
ATOM 683 N N . LYS A 1 86 ? 2.233 3.708 7.700 1.00 97.25 86 LYS A N 1
ATOM 684 C CA . LYS A 1 86 ? 0.984 4.307 8.166 1.00 97.25 86 LYS A CA 1
ATOM 685 C C . LYS A 1 86 ? -0.147 3.276 8.238 1.00 97.25 86 LYS A C 1
ATOM 687 O O . LYS A 1 86 ? -0.766 3.158 9.286 1.00 97.25 86 LYS A O 1
ATOM 692 N N . PHE A 1 87 ? -0.357 2.467 7.195 1.00 97.62 87 PHE A N 1
ATOM 693 C CA . PHE A 1 87 ? -1.370 1.403 7.237 1.00 97.62 87 PHE A CA 1
ATOM 694 C C . PHE A 1 87 ? -1.139 0.417 8.376 1.00 97.62 87 PHE A C 1
ATOM 696 O O . PHE A 1 87 ? -2.090 0.004 9.030 1.00 97.62 87 PHE A O 1
ATOM 703 N N . LYS A 1 88 ? 0.116 0.052 8.653 1.00 97.50 88 LYS A N 1
ATOM 704 C CA . LYS A 1 88 ? 0.435 -0.823 9.787 1.00 97.50 88 LYS A CA 1
ATOM 705 C C . LYS A 1 88 ? -0.012 -0.211 11.118 1.00 97.50 88 LYS A C 1
ATOM 707 O O . LYS A 1 88 ? -0.509 -0.929 11.986 1.00 97.50 88 LYS A O 1
ATOM 712 N N . ASP A 1 89 ? 0.187 1.091 11.289 1.00 97.62 89 ASP A N 1
ATOM 713 C CA . ASP A 1 89 ? -0.236 1.805 12.491 1.00 97.62 89 ASP A CA 1
ATOM 714 C C . ASP A 1 89 ? -1.764 1.951 12.559 1.00 97.62 89 ASP A C 1
ATOM 716 O O . ASP A 1 89 ? -2.342 1.658 13.607 1.00 97.62 89 ASP A O 1
ATOM 720 N N . ASP A 1 90 ? -2.419 2.292 11.447 1.00 96.19 90 ASP A N 1
ATOM 721 C CA . ASP A 1 90 ? -3.878 2.430 11.352 1.00 96.19 90 ASP A CA 1
ATOM 722 C C . ASP A 1 90 ? -4.588 1.083 11.619 1.00 96.19 90 ASP A C 1
ATOM 724 O O . ASP A 1 90 ? -5.527 1.012 12.413 1.00 96.19 90 ASP A O 1
ATOM 728 N N . ILE A 1 91 ? -4.080 -0.024 11.061 1.00 96.75 91 ILE A N 1
ATOM 729 C CA . ILE A 1 91 ? -4.568 -1.387 11.340 1.00 96.75 91 ILE A CA 1
ATOM 730 C C . ILE A 1 91 ? -4.404 -1.729 12.825 1.00 96.75 91 ILE A C 1
ATOM 732 O O . ILE A 1 91 ? -5.312 -2.287 13.445 1.00 96.75 91 ILE A O 1
ATOM 736 N N . ARG A 1 92 ? -3.251 -1.402 13.427 1.00 96.81 92 ARG A N 1
ATOM 737 C CA . ARG A 1 92 ? -3.015 -1.652 14.858 1.00 96.81 92 ARG A CA 1
ATOM 738 C C . ARG A 1 92 ? -3.997 -0.867 15.725 1.00 96.81 92 ARG A C 1
ATOM 740 O O . ARG A 1 92 ? -4.487 -1.409 16.717 1.00 96.81 92 ARG A O 1
ATOM 747 N N . HIS A 1 93 ? -4.275 0.380 15.358 1.00 95.44 93 HIS A N 1
ATOM 748 C CA . HIS A 1 93 ? -5.257 1.211 16.039 1.00 95.44 93 HIS A CA 1
ATOM 749 C C . HIS A 1 93 ? -6.645 0.565 15.997 1.00 95.44 93 HIS A C 1
ATOM 751 O O . HIS A 1 93 ? -7.183 0.230 17.049 1.00 95.44 93 HIS A O 1
ATOM 757 N N . VAL A 1 94 ? -7.160 0.274 14.800 1.00 94.25 94 VAL A N 1
ATOM 758 C CA . VAL A 1 94 ? -8.485 -0.338 14.615 1.00 94.25 94 VAL A CA 1
ATOM 759 C C . VAL A 1 94 ? -8.613 -1.681 15.345 1.00 94.25 94 VAL A C 1
ATOM 761 O O . VAL A 1 94 ? -9.626 -1.935 15.997 1.00 94.25 94 VAL A O 1
ATOM 764 N N . ASN A 1 95 ? -7.575 -2.523 15.321 1.00 94.38 95 ASN A N 1
ATOM 765 C CA . ASN A 1 95 ? -7.567 -3.791 16.059 1.00 94.38 95 ASN A CA 1
ATOM 766 C C . ASN A 1 95 ? -7.657 -3.593 17.579 1.00 94.38 95 ASN A C 1
ATOM 768 O O . ASN A 1 95 ? -8.328 -4.364 18.269 1.00 94.38 95 ASN A O 1
ATOM 772 N N . THR A 1 96 ? -6.986 -2.565 18.105 1.00 95.06 96 THR A N 1
ATOM 773 C CA . THR A 1 96 ? -7.037 -2.226 19.534 1.00 95.06 96 THR A CA 1
ATOM 774 C C . THR A 1 96 ? -8.438 -1.754 19.912 1.00 95.06 96 THR A C 1
ATOM 776 O O . THR A 1 96 ? -9.028 -2.302 20.844 1.00 95.06 96 THR A O 1
ATOM 779 N N . SER A 1 97 ? -9.007 -0.835 19.126 1.00 92.50 97 SER A N 1
ATOM 780 C CA . SER A 1 97 ? -10.364 -0.312 19.311 1.00 92.50 97 SER A CA 1
ATOM 781 C C . SER A 1 97 ? -11.416 -1.427 19.252 1.00 92.50 97 SER A C 1
ATOM 783 O O . SER A 1 97 ? -12.324 -1.492 20.079 1.00 92.50 97 SER A O 1
ATOM 785 N N . TYR A 1 98 ? -11.272 -2.372 18.318 1.00 92.56 98 TYR A N 1
ATOM 786 C CA . TYR A 1 98 ? -12.157 -3.534 18.225 1.00 92.56 98 TYR A CA 1
ATOM 787 C C . TYR A 1 98 ? -12.096 -4.416 19.476 1.00 92.56 98 TYR A C 1
ATOM 789 O O . TYR A 1 98 ? -13.135 -4.811 20.010 1.00 92.56 98 TYR A O 1
ATOM 797 N N . ALA A 1 99 ? -10.893 -4.704 19.976 1.00 93.25 99 ALA A N 1
ATOM 798 C CA . ALA A 1 99 ? -10.720 -5.516 21.173 1.00 93.25 99 ALA A CA 1
ATOM 799 C C . ALA A 1 99 ? -11.348 -4.863 22.418 1.00 93.25 99 ALA A C 1
ATOM 801 O O . ALA A 1 99 ? -11.889 -5.569 23.268 1.00 93.25 99 ALA A O 1
ATOM 802 N N . GLU A 1 100 ? -11.307 -3.534 22.527 1.00 92.56 100 GLU A N 1
ATOM 803 C CA . GLU A 1 100 ? -11.968 -2.779 23.601 1.00 92.56 100 GLU A CA 1
ATOM 804 C C . GLU A 1 100 ? -13.489 -2.918 23.540 1.00 92.56 100 GLU A C 1
ATOM 806 O O . GLU A 1 100 ? -14.097 -3.356 24.516 1.00 92.56 100 GLU A O 1
ATOM 811 N N . VAL A 1 101 ? -14.088 -2.683 22.369 1.00 90.19 101 VAL A N 1
ATOM 812 C CA . VAL A 1 101 ? -15.539 -2.826 22.165 1.00 90.19 101 VAL A CA 1
ATOM 813 C C . VAL A 1 101 ? -16.016 -4.249 22.476 1.00 90.19 101 VAL A C 1
ATOM 815 O O . VAL A 1 101 ? -17.093 -4.445 23.045 1.00 90.19 101 VAL A O 1
ATOM 818 N N . VAL A 1 102 ? -15.233 -5.270 22.113 1.00 91.19 102 VAL A N 1
ATOM 819 C CA . VAL A 1 102 ? -15.563 -6.668 22.430 1.00 91.19 102 VAL A CA 1
ATOM 820 C C . VAL A 1 102 ? -15.512 -6.927 23.938 1.00 91.19 102 VAL A C 1
ATOM 822 O O . VAL A 1 102 ? -16.423 -7.570 24.462 1.00 91.19 102 VAL A O 1
ATOM 825 N N . ARG A 1 103 ? -14.502 -6.404 24.649 1.00 91.88 103 ARG A N 1
ATOM 826 C CA . ARG A 1 103 ? -14.392 -6.536 26.113 1.00 91.88 103 ARG A CA 1
ATOM 827 C C . ARG A 1 103 ? -15.546 -5.851 26.842 1.00 91.88 103 ARG A C 1
ATOM 829 O O . ARG A 1 103 ? -16.126 -6.438 27.750 1.00 91.88 103 ARG A O 1
ATOM 836 N N . GLU A 1 104 ? -15.924 -4.646 26.428 1.00 89.31 104 GLU A N 1
ATOM 837 C CA . GLU A 1 104 ? -17.053 -3.916 27.020 1.00 89.31 104 GLU A CA 1
ATOM 838 C C . GLU A 1 104 ? -18.372 -4.684 26.873 1.00 89.31 104 GLU A C 1
ATOM 840 O O . GLU A 1 104 ? -19.134 -4.806 27.832 1.00 89.31 104 GLU A O 1
ATOM 845 N N . LYS A 1 105 ? -18.615 -5.289 25.703 1.00 85.88 105 LYS A N 1
ATOM 846 C CA . LYS A 1 105 ? -19.804 -6.125 25.466 1.00 85.88 105 LYS A CA 1
ATOM 847 C C . LYS A 1 105 ? -19.833 -7.405 26.305 1.00 85.88 105 LYS A C 1
ATOM 849 O O . LYS A 1 105 ? -20.920 -7.915 26.567 1.00 85.88 105 LYS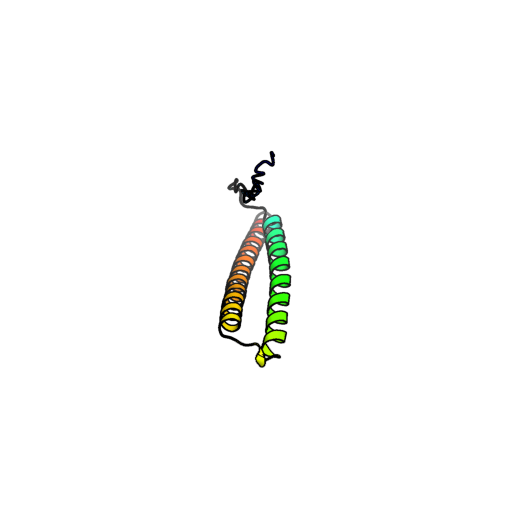 A O 1
ATOM 854 N N . GLN A 1 106 ? -18.676 -7.942 26.691 1.00 83.75 106 GLN A N 1
ATOM 855 C CA . GLN A 1 106 ? -18.585 -9.117 27.566 1.00 83.75 106 GLN A CA 1
ATOM 856 C C . GLN A 1 106 ? -18.834 -8.760 29.035 1.00 83.75 106 GLN A C 1
ATOM 858 O O . GLN A 1 106 ? -19.475 -9.537 29.730 1.00 83.75 106 GLN A O 1
ATOM 863 N N . ASN A 1 107 ? -18.388 -7.583 29.480 1.00 80.69 107 ASN A N 1
ATOM 864 C CA . ASN A 1 107 ? -18.552 -7.117 30.863 1.00 80.69 107 ASN A CA 1
ATOM 865 C C . ASN A 1 107 ? -19.943 -6.525 31.161 1.00 80.69 107 ASN A C 1
ATOM 867 O O . ASN A 1 107 ? -20.275 -6.298 32.321 1.00 80.69 107 ASN A O 1
ATOM 871 N N . ALA A 1 108 ? -20.739 -6.236 30.127 1.00 73.44 108 ALA A N 1
ATOM 872 C CA . ALA A 1 108 ? -22.111 -5.734 30.244 1.00 73.44 108 ALA A CA 1
ATOM 873 C C . ALA A 1 108 ? -23.186 -6.846 30.255 1.00 73.44 108 ALA A C 1
ATOM 875 O O . ALA A 1 108 ? -24.379 -6.536 30.267 1.00 73.44 108 ALA A O 1
ATOM 876 N N . LYS A 1 109 ? -22.772 -8.118 30.199 1.00 54.41 109 LYS A N 1
ATOM 877 C CA . LYS A 1 109 ? -23.621 -9.314 30.303 1.00 54.41 109 LYS A CA 1
ATOM 878 C C . LYS A 1 109 ? -23.465 -9.961 31.670 1.00 54.41 109 LYS A C 1
ATOM 880 O O . LYS A 1 109 ? -24.484 -10.506 32.142 1.00 54.41 109 LYS A O 1
#

Sequence (109 aa):
MTTNRQKTTRAKRTMQPSKKKFVSTKAQPLADELLQLNDDFAEFSDMSAFLCNAFAITLAEHEWLNEEIISGARICSNWLYSRTCKFKDDIRHVNTSYAEVVREKQNAK

Radius of gyration: 24.65 Å; chains: 1; bounding box: 43×60×76 Å

Organism: NCBI:txid410659

pLDDT: mean 79.9, std 22.05, range [37.12, 97.94]

Secondary structure (DSSP, 8-state):
-------------------------SPPPHHHHHHHHHHHHHHHHHHHHHHHHHHHHHHH-GGG--HHHHHHHHHHHHHHHHHHHHHHHHHHHHHHHHHHHHHHHHHT-

Foldseek 3Di:
DDDDDDDDDDDDPDPDDPPPPPDDPDDPPLVVLVVVLVVLVVVLVVLVVVLVVVVVVCVVVVVNDDPVVVVVNVVSVVVNVVVVVVSVVSVVVSVVVVVVVVVVVVVVD